Protein AF-A0A226MFC3-F1 (afdb_monomer_lite)

InterPro domains:
  IPR026569 Large ribosomal subunit protein bL28 [PTHR13528] (1-97)

Foldseek 3Di:
DPDLVVQVVQLVVQLCLQVVDCVPPVPDPPVSVVVSVVCVVSHDHNVVSNCTSDDPVRVVVVVCVVPDDDDDPVVVVVVVVVVVVVVVVVVVVVVVVVVVD

Secondary structure (DSSP, 8-state):
---HHHHHHHHHHHHHHHHT-TTSSTT-HHHHHHHHHHTGGG---HHHHTTTT--HHHHHHHHHHHH--PPPPHHHHHHHHHHHHHHHHHHHHHHHHHHT-

Organism: Callipepla squamata (NCBI:txid9009)

Radius of gyration: 26.19 Å; chains: 1; bounding box: 63×39×60 Å

Structure (mmCIF, N/CA/C/O backbone):
data_AF-A0A226MFC3-F1
#
_entry.id   AF-A0A226MFC3-F1
#
loop_
_atom_site.group_PDB
_atom_site.id
_atom_site.type_symbol
_atom_site.label_atom_id
_atom_site.label_alt_id
_atom_site.label_comp_id
_atom_site.label_asym_id
_atom_site.label_entity_id
_atom_site.label_seq_id
_atom_site.pdbx_PDB_ins_code
_atom_site.Cartn_x
_atom_site.Cartn_y
_atom_site.Cartn_z
_atom_site.occupancy
_atom_site.B_iso_or_equiv
_atom_site.auth_seq_id
_atom_site.auth_comp_id
_atom_site.auth_asym_id
_atom_site.auth_atom_id
_atom_site.pdbx_PDB_model_num
ATOM 1 N N . MET A 1 1 ? 23.444 1.421 -7.774 1.00 58.09 1 MET A N 1
ATOM 2 C CA . MET A 1 1 ? 22.963 2.691 -8.363 1.00 58.09 1 MET A CA 1
ATOM 3 C C . MET A 1 1 ? 23.157 3.770 -7.315 1.00 58.09 1 MET A C 1
ATOM 5 O O . MET A 1 1 ? 22.631 3.607 -6.227 1.00 58.09 1 MET A O 1
ATOM 9 N N . CYS A 1 2 ? 23.921 4.820 -7.608 1.00 76.19 2 CYS A N 1
ATOM 10 C CA . CYS A 1 2 ? 24.261 5.866 -6.633 1.00 76.19 2 CYS A CA 1
ATOM 11 C C . CYS A 1 2 ? 23.438 7.152 -6.852 1.00 76.19 2 CYS A C 1
ATOM 13 O O . CYS A 1 2 ? 23.960 8.249 -6.706 1.00 76.19 2 CYS A O 1
ATOM 15 N N . SER A 1 3 ? 22.173 7.031 -7.277 1.00 92.75 3 SER A N 1
ATOM 16 C CA . SER A 1 3 ? 21.290 8.174 -7.552 1.00 92.75 3 SER A CA 1
ATOM 17 C C . SER A 1 3 ? 19.863 7.885 -7.093 1.00 92.75 3 SER A C 1
ATOM 19 O O . SER A 1 3 ? 19.293 6.855 -7.464 1.00 92.75 3 SER A O 1
ATOM 21 N N . LYS A 1 4 ? 19.281 8.815 -6.324 1.00 92.62 4 LYS A N 1
ATOM 22 C CA . LYS A 1 4 ? 17.890 8.744 -5.848 1.00 92.62 4 LYS A CA 1
ATOM 23 C C . LYS A 1 4 ? 16.899 8.695 -7.010 1.00 92.62 4 LYS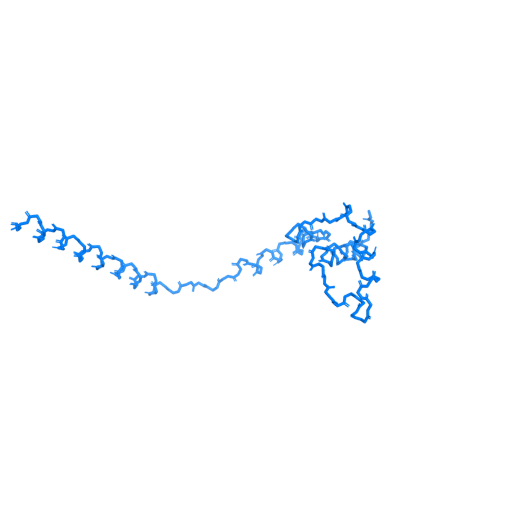 A C 1
ATOM 25 O O . LYS A 1 4 ? 16.040 7.824 -7.036 1.00 92.62 4 LYS A O 1
ATOM 30 N N . LEU A 1 5 ? 17.107 9.530 -8.032 1.00 95.06 5 LEU A N 1
ATOM 31 C CA . LEU A 1 5 ? 16.273 9.550 -9.236 1.00 95.06 5 LEU A CA 1
ATOM 32 C C . LEU A 1 5 ? 16.240 8.185 -9.939 1.00 95.06 5 LEU A C 1
ATOM 34 O O . LEU A 1 5 ? 15.182 7.729 -10.363 1.00 95.06 5 LEU A O 1
ATOM 38 N N . GLY A 1 6 ? 17.390 7.512 -10.042 1.00 95.94 6 GLY A N 1
ATOM 39 C CA . GLY A 1 6 ? 17.466 6.181 -10.650 1.00 95.94 6 GLY A CA 1
ATOM 40 C C . GLY A 1 6 ? 16.677 5.131 -9.864 1.00 95.94 6 GLY A C 1
ATOM 41 O O . GLY A 1 6 ? 16.009 4.283 -10.455 1.00 95.94 6 GLY A O 1
ATOM 42 N N . MET A 1 7 ? 16.702 5.220 -8.533 1.00 96.06 7 MET A N 1
ATOM 43 C CA . MET A 1 7 ? 15.914 4.347 -7.663 1.00 96.06 7 MET A CA 1
ATOM 44 C C . MET A 1 7 ? 14.413 4.637 -7.763 1.00 96.06 7 MET A C 1
ATOM 46 O O . MET A 1 7 ? 13.627 3.696 -7.858 1.00 96.06 7 MET A O 1
ATOM 50 N N . ASP A 1 8 ? 14.018 5.907 -7.845 1.00 94.94 8 ASP A N 1
ATOM 51 C CA . ASP A 1 8 ? 12.616 6.303 -8.020 1.00 94.94 8 ASP A CA 1
ATOM 52 C C . ASP A 1 8 ? 12.056 5.859 -9.380 1.00 94.94 8 ASP A C 1
ATOM 54 O O . ASP A 1 8 ? 10.923 5.370 -9.465 1.00 94.94 8 ASP A O 1
ATOM 58 N N . LEU A 1 9 ? 12.867 5.947 -10.441 1.00 96.12 9 LEU A N 1
ATOM 59 C CA . LEU A 1 9 ? 12.542 5.393 -11.757 1.00 96.12 9 LEU A CA 1
ATOM 60 C C . LEU A 1 9 ? 12.384 3.873 -11.689 1.00 96.12 9 LEU A C 1
ATOM 62 O O . LEU A 1 9 ? 11.367 3.350 -12.145 1.00 96.12 9 LEU A O 1
ATOM 66 N N . LYS A 1 10 ? 13.341 3.168 -11.067 1.00 95.38 10 LYS A N 1
ATOM 67 C CA . LYS A 1 10 ? 13.273 1.712 -10.878 1.00 95.38 10 LYS A CA 1
ATOM 68 C C . LYS A 1 10 ? 11.988 1.314 -10.152 1.00 95.38 10 LYS A C 1
ATOM 70 O O . LYS A 1 10 ? 11.262 0.457 -10.645 1.00 95.38 10 LYS A O 1
ATOM 75 N N . ARG A 1 11 ? 11.676 1.962 -9.027 1.00 95.56 11 ARG A N 1
ATOM 76 C CA . ARG A 1 11 ? 10.446 1.728 -8.258 1.00 95.56 11 ARG A CA 1
ATOM 77 C C . ARG A 1 11 ? 9.201 1.913 -9.121 1.00 95.56 11 ARG A C 1
ATOM 79 O O . ARG A 1 11 ? 8.339 1.042 -9.165 1.00 95.56 11 ARG A O 1
ATOM 86 N N . THR A 1 12 ? 9.127 3.025 -9.849 1.00 94.75 12 THR A N 1
ATOM 87 C CA . THR A 1 12 ? 7.985 3.341 -10.719 1.00 94.75 12 THR A CA 1
ATOM 88 C C . THR A 1 12 ? 7.804 2.293 -11.817 1.00 94.75 12 THR A C 1
ATOM 90 O O . THR A 1 12 ? 6.680 1.882 -12.098 1.00 94.75 12 THR A O 1
ATOM 93 N N . MET A 1 13 ? 8.900 1.825 -12.420 1.00 94.44 13 MET A N 1
ATOM 94 C CA . MET A 1 13 ? 8.858 0.760 -13.422 1.00 94.44 13 MET A CA 1
ATOM 95 C C . MET A 1 13 ? 8.360 -0.558 -12.820 1.00 94.44 13 MET A C 1
ATOM 97 O O . MET A 1 13 ? 7.453 -1.162 -13.384 1.00 94.44 13 MET A O 1
ATOM 101 N N . LEU A 1 14 ? 8.887 -0.968 -11.662 1.00 95.75 14 LEU A N 1
ATOM 102 C CA . LEU A 1 14 ? 8.475 -2.201 -10.978 1.00 95.75 14 LEU A CA 1
ATOM 103 C C . LEU A 1 14 ? 6.987 -2.180 -10.610 1.00 95.75 14 LEU A C 1
ATOM 105 O O . LEU A 1 14 ? 6.283 -3.148 -10.881 1.00 95.75 14 LEU A O 1
ATOM 109 N N . LEU A 1 15 ? 6.477 -1.054 -10.102 1.00 95.19 15 LEU A N 1
ATOM 110 C CA . LEU A 1 15 ? 5.049 -0.897 -9.804 1.00 95.19 15 LEU A CA 1
ATOM 111 C C . LEU A 1 15 ? 4.172 -1.019 -11.055 1.00 95.19 15 LEU A C 1
ATOM 113 O O . LEU A 1 15 ? 3.106 -1.631 -11.007 1.00 95.19 15 LEU A O 1
ATOM 117 N N . ARG A 1 16 ? 4.611 -0.476 -12.198 1.00 93.88 16 ARG A N 1
ATOM 118 C CA . ARG A 1 16 ? 3.871 -0.629 -13.461 1.00 93.88 16 ARG A CA 1
ATOM 119 C C . ARG A 1 16 ? 3.877 -2.060 -13.987 1.00 93.88 16 ARG A C 1
ATOM 121 O O . ARG A 1 16 ? 2.892 -2.462 -14.606 1.00 93.88 16 ARG A O 1
ATOM 128 N N . LEU A 1 17 ? 4.966 -2.797 -13.772 1.00 93.88 17 LEU A N 1
ATOM 129 C CA . LEU A 1 17 ? 5.061 -4.212 -14.127 1.00 93.88 17 LEU A CA 1
ATOM 130 C C . LEU A 1 17 ? 4.143 -5.059 -13.237 1.00 93.88 17 LEU A C 1
ATOM 132 O O . LEU A 1 17 ? 3.367 -5.847 -13.767 1.00 93.88 17 LEU A O 1
ATOM 136 N N . ALA A 1 18 ? 4.167 -4.836 -11.919 1.00 93.69 18 ALA A N 1
ATOM 137 C CA . ALA A 1 18 ? 3.332 -5.553 -10.955 1.00 93.69 18 ALA A CA 1
ATOM 138 C C . ALA A 1 18 ? 1.827 -5.344 -11.210 1.00 93.69 18 ALA A C 1
ATOM 140 O O . ALA A 1 18 ? 1.063 -6.305 -11.244 1.00 93.69 18 ALA A O 1
ATOM 141 N N . ARG A 1 19 ? 1.406 -4.096 -11.466 1.00 92.25 19 ARG A N 1
ATOM 142 C CA . ARG A 1 19 ? -0.010 -3.732 -11.675 1.00 92.25 19 ARG A CA 1
ATOM 143 C C . ARG A 1 19 ? -0.548 -4.035 -13.077 1.00 92.25 19 ARG A C 1
ATOM 145 O O . ARG A 1 19 ? -1.753 -3.939 -13.284 1.00 92.25 19 ARG A O 1
ATOM 152 N N . ARG A 1 20 ? 0.327 -4.323 -14.051 1.00 89.12 20 ARG A N 1
ATOM 153 C CA . ARG A 1 20 ? -0.002 -4.420 -15.491 1.00 89.12 20 ARG A CA 1
ATOM 154 C C . ARG A 1 20 ? -0.911 -3.274 -15.973 1.00 89.12 20 ARG A C 1
ATOM 156 O O . ARG A 1 20 ? -1.960 -3.497 -16.570 1.00 89.12 20 ARG A O 1
ATOM 163 N N . ASP A 1 21 ? -0.503 -2.039 -15.671 1.00 87.25 21 ASP A N 1
ATOM 164 C CA . ASP A 1 21 ? -1.300 -0.827 -15.905 1.00 87.25 21 ASP A CA 1
ATOM 165 C C . ASP A 1 21 ? -1.774 -0.683 -17.377 1.00 87.25 21 ASP A C 1
ATOM 167 O O . ASP A 1 21 ? -0.944 -0.510 -18.279 1.00 87.25 21 ASP A O 1
ATOM 171 N N . PRO A 1 22 ? -3.098 -0.669 -17.647 1.00 84.75 22 PRO A N 1
ATOM 172 C CA . PRO A 1 22 ? -3.639 -0.537 -19.002 1.00 84.75 22 PRO A CA 1
ATOM 173 C C . PRO A 1 22 ? -3.364 0.835 -19.635 1.00 84.75 22 PRO A C 1
ATOM 175 O O . PRO A 1 22 ? -3.504 0.985 -20.848 1.00 84.75 22 PRO A O 1
ATOM 178 N N . LYS A 1 23 ? -2.937 1.838 -18.851 1.00 86.62 23 LYS A N 1
ATOM 179 C CA . LYS A 1 23 ? -2.518 3.149 -19.373 1.00 86.62 23 LYS A CA 1
ATOM 180 C C . LYS A 1 23 ? -1.202 3.092 -20.145 1.00 86.62 23 LYS A C 1
ATOM 182 O O . LYS A 1 23 ? -0.850 4.061 -20.818 1.00 86.62 23 LYS A O 1
ATOM 187 N N . LEU A 1 24 ? -0.441 2.002 -20.046 1.00 86.62 24 LEU A N 1
ATOM 188 C CA . LEU A 1 24 ? 0.741 1.813 -20.875 1.00 86.62 24 LEU A CA 1
ATOM 189 C C . LEU A 1 24 ? 0.302 1.512 -22.317 1.00 86.62 24 LEU A C 1
ATOM 191 O O . LEU A 1 24 ? -0.248 0.451 -22.585 1.00 86.62 24 LEU A O 1
ATOM 195 N N . HIS A 1 25 ? 0.547 2.443 -23.242 1.00 87.94 25 HIS A N 1
ATOM 196 C CA . HIS A 1 25 ? 0.122 2.330 -24.647 1.00 87.94 25 HIS A CA 1
ATOM 197 C C . HIS A 1 25 ? -1.380 1.996 -24.791 1.00 87.94 25 HIS A C 1
ATOM 199 O O . HIS A 1 25 ? -1.725 0.885 -25.198 1.00 87.94 25 HIS A O 1
ATOM 205 N N . PRO A 1 26 ? -2.289 2.931 -24.447 1.00 89.25 26 PRO A N 1
ATOM 206 C CA . PRO A 1 26 ? -3.730 2.665 -24.443 1.00 89.25 26 PRO A CA 1
ATOM 207 C C . PRO A 1 26 ? -4.251 2.215 -25.817 1.00 89.25 26 PRO A C 1
ATOM 209 O O . PRO A 1 26 ? -5.071 1.303 -25.881 1.00 89.25 26 PRO A O 1
ATOM 212 N N . ASP A 1 27 ? -3.703 2.776 -26.895 1.00 92.69 27 ASP A N 1
ATOM 213 C CA . ASP A 1 27 ? -4.131 2.510 -28.273 1.00 92.69 27 ASP A CA 1
ATOM 214 C C . ASP A 1 27 ? -3.480 1.263 -28.901 1.00 92.69 27 ASP A C 1
ATOM 216 O O . ASP A 1 27 ? -3.882 0.839 -29.981 1.00 92.69 27 ASP A O 1
ATOM 220 N N . ASP A 1 28 ? -2.477 0.661 -28.246 1.00 93.12 28 ASP A N 1
ATOM 221 C CA . ASP A 1 28 ? -1.719 -0.474 -28.792 1.00 93.12 28 ASP A CA 1
ATOM 222 C C . ASP A 1 28 ? -1.487 -1.578 -27.738 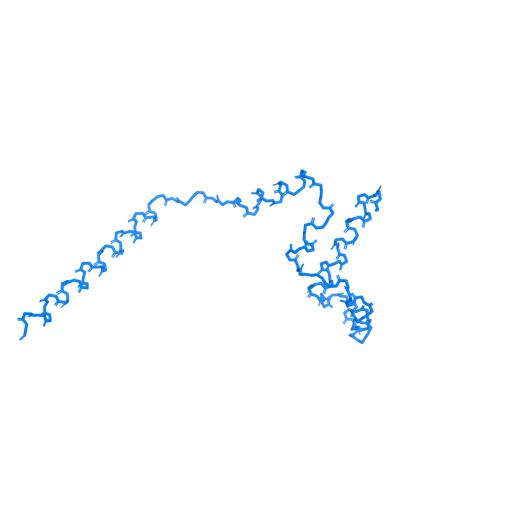1.00 93.12 28 ASP A C 1
ATOM 224 O O . ASP A 1 28 ? -0.439 -1.636 -27.076 1.00 93.12 28 ASP A O 1
ATOM 228 N N . PRO A 1 29 ? -2.467 -2.489 -27.579 1.00 91.75 29 PRO A N 1
ATOM 229 C CA . PRO A 1 29 ? -2.363 -3.622 -26.667 1.00 91.75 29 PRO A CA 1
ATOM 230 C C . PRO A 1 29 ? -1.236 -4.599 -27.017 1.00 91.75 29 PRO A C 1
ATOM 232 O O . PRO A 1 29 ? -0.616 -5.151 -26.111 1.00 91.75 29 PRO A O 1
ATOM 235 N N . ALA A 1 30 ? -0.945 -4.805 -28.305 1.00 93.12 30 ALA A N 1
ATOM 236 C CA . ALA A 1 30 ? 0.075 -5.759 -28.740 1.00 93.12 30 ALA A CA 1
ATOM 237 C C . ALA A 1 30 ? 1.472 -5.299 -28.303 1.00 93.12 30 ALA A C 1
ATOM 239 O O . ALA A 1 30 ? 2.259 -6.078 -27.759 1.00 93.12 30 ALA A O 1
ATOM 240 N N . ARG A 1 31 ? 1.756 -4.002 -28.459 1.00 91.38 31 ARG A N 1
ATOM 241 C CA . ARG A 1 31 ? 2.997 -3.400 -27.966 1.00 91.38 31 ARG A CA 1
ATOM 242 C C . ARG A 1 31 ? 3.086 -3.409 -26.444 1.00 91.38 31 ARG A C 1
ATOM 244 O O . ARG A 1 31 ? 4.176 -3.622 -25.913 1.00 91.38 31 ARG A O 1
ATOM 251 N N . ARG A 1 32 ? 1.973 -3.189 -25.737 1.00 92.38 32 ARG A N 1
ATOM 252 C CA . ARG A 1 32 ? 1.930 -3.272 -24.269 1.00 92.38 32 ARG A CA 1
ATOM 253 C C . ARG A 1 32 ? 2.330 -4.668 -23.782 1.00 92.38 32 ARG A C 1
ATOM 255 O O . ARG A 1 32 ? 3.219 -4.772 -22.938 1.00 92.38 32 ARG A O 1
ATOM 262 N N . GLU A 1 33 ? 1.734 -5.721 -24.338 1.00 92.38 33 GLU A N 1
ATOM 263 C CA . GLU A 1 33 ? 2.066 -7.106 -23.974 1.00 92.38 33 GLU A CA 1
ATOM 264 C C . GLU A 1 33 ? 3.529 -7.441 -24.288 1.00 92.38 33 GLU A C 1
ATOM 266 O O . GLU A 1 33 ? 4.238 -7.942 -23.419 1.00 92.38 33 GLU A O 1
ATOM 271 N N . ALA A 1 34 ? 4.033 -7.045 -25.462 1.00 94.38 34 ALA A N 1
ATOM 272 C CA . ALA A 1 34 ? 5.437 -7.253 -25.824 1.00 94.38 34 ALA A CA 1
ATOM 273 C C . ALA A 1 34 ? 6.422 -6.588 -24.838 1.00 94.38 34 ALA A C 1
ATOM 275 O O . ALA A 1 34 ? 7.490 -7.134 -24.555 1.00 94.38 34 ALA A O 1
ATOM 276 N N . ILE A 1 35 ? 6.078 -5.414 -24.290 1.00 93.19 35 ILE A N 1
ATOM 277 C CA . ILE A 1 35 ? 6.889 -4.750 -23.259 1.00 93.19 35 ILE A CA 1
ATOM 278 C C . ILE A 1 35 ? 6.840 -5.532 -21.944 1.00 93.19 35 ILE A C 1
ATOM 280 O O . ILE A 1 35 ? 7.887 -5.736 -21.331 1.00 93.19 35 ILE A O 1
ATOM 284 N N . TYR A 1 36 ? 5.662 -5.985 -21.508 1.00 93.81 36 TYR A N 1
ATOM 285 C CA . TYR A 1 36 ? 5.551 -6.773 -20.278 1.00 93.81 36 TYR A CA 1
ATOM 286 C C . TYR A 1 36 ? 6.300 -8.100 -20.368 1.00 93.81 36 TYR A C 1
ATOM 288 O O . TYR A 1 36 ? 6.988 -8.473 -19.420 1.00 93.81 36 TYR A O 1
ATOM 296 N N . ASP A 1 37 ? 6.243 -8.762 -21.520 1.00 94.81 37 ASP A N 1
ATOM 297 C CA . ASP A 1 37 ? 6.973 -10.002 -21.759 1.00 94.81 37 ASP A CA 1
ATOM 298 C C . ASP A 1 37 ? 8.484 -9.792 -21.720 1.00 94.81 37 ASP A C 1
ATOM 300 O O . ASP A 1 37 ? 9.198 -10.574 -21.093 1.00 94.81 37 ASP A O 1
ATOM 304 N N . LYS A 1 38 ? 8.975 -8.687 -22.294 1.00 96.00 38 LYS A N 1
ATOM 305 C CA . LYS A 1 38 ? 10.403 -8.347 -22.285 1.00 96.00 38 LYS A CA 1
ATOM 306 C C . LYS A 1 38 ? 10.980 -8.179 -20.874 1.00 96.00 38 LYS A C 1
ATOM 308 O O . LYS A 1 38 ? 12.150 -8.483 -20.664 1.00 96.00 38 LYS A O 1
ATOM 313 N N . TYR A 1 39 ? 10.195 -7.669 -19.924 1.00 95.50 39 TYR A N 1
ATOM 314 C CA . TYR A 1 39 ? 10.648 -7.380 -18.555 1.00 95.50 39 TYR A CA 1
ATOM 315 C C . TYR A 1 39 ? 10.073 -8.342 -17.504 1.00 95.50 39 TYR A C 1
ATOM 317 O O . TYR A 1 39 ? 10.145 -8.054 -16.308 1.00 95.50 39 TYR A O 1
ATOM 325 N N . ARG A 1 40 ? 9.529 -9.491 -17.927 1.00 93.62 40 ARG A N 1
ATOM 326 C CA . ARG A 1 40 ? 8.841 -10.461 -17.059 1.00 93.62 40 ARG A CA 1
ATOM 327 C C . ARG A 1 40 ? 9.706 -10.976 -15.903 1.00 93.62 40 ARG A C 1
ATOM 329 O O . ARG A 1 40 ? 9.193 -11.205 -14.815 1.00 93.62 40 ARG A O 1
ATOM 336 N N . GLU A 1 41 ? 11.011 -11.115 -16.116 1.00 95.50 41 GLU A N 1
ATOM 337 C CA . GLU A 1 41 ? 11.961 -11.605 -15.104 1.00 95.50 41 GLU A CA 1
ATOM 338 C C . GLU A 1 41 ? 12.106 -10.674 -13.891 1.00 95.50 41 GLU A C 1
ATOM 340 O O . GLU A 1 41 ? 12.523 -11.109 -12.823 1.00 95.50 41 GLU A O 1
ATOM 345 N N . PHE A 1 42 ? 11.755 -9.394 -14.039 1.00 95.06 42 PHE A N 1
ATOM 346 C CA . PHE A 1 42 ? 11.880 -8.388 -12.981 1.00 95.06 42 PHE A CA 1
ATOM 347 C C . PHE A 1 42 ? 10.563 -8.124 -12.248 1.00 95.06 42 PHE A C 1
ATOM 349 O O . PHE A 1 42 ? 10.481 -7.181 -11.459 1.00 95.06 42 PHE A O 1
ATOM 356 N N . VAL A 1 43 ? 9.522 -8.908 -12.531 1.00 94.19 43 VAL A N 1
ATOM 357 C CA . VAL A 1 43 ? 8.236 -8.775 -11.851 1.00 94.19 43 VAL A CA 1
ATOM 358 C C . VAL A 1 43 ? 8.403 -9.226 -10.405 1.00 94.19 43 VAL A C 1
ATOM 360 O O . VAL A 1 43 ? 8.747 -10.371 -10.128 1.00 94.19 43 VAL A O 1
ATOM 363 N N . ILE A 1 44 ? 8.133 -8.301 -9.493 1.00 94.25 44 ILE A N 1
ATOM 364 C CA . ILE A 1 44 ? 8.041 -8.544 -8.056 1.00 94.25 44 ILE A CA 1
ATOM 365 C C . ILE A 1 44 ? 6.637 -8.145 -7.586 1.00 94.25 44 ILE A C 1
ATOM 367 O O . ILE A 1 44 ? 5.981 -7.349 -8.271 1.00 94.25 44 ILE A O 1
ATOM 371 N N . PRO A 1 45 ? 6.159 -8.671 -6.446 1.00 96.31 45 PRO A N 1
ATOM 372 C CA . PRO A 1 45 ? 4.881 -8.265 -5.879 1.00 96.31 45 PRO A CA 1
ATOM 373 C C . PRO A 1 45 ? 4.801 -6.750 -5.679 1.00 96.31 45 PRO A C 1
ATOM 375 O O . PRO A 1 45 ? 5.796 -6.093 -5.369 1.00 96.31 45 PRO A O 1
ATOM 378 N N . GLU A 1 46 ? 3.599 -6.195 -5.836 1.00 94.44 46 GLU A N 1
ATOM 379 C CA . GLU A 1 46 ? 3.354 -4.763 -5.645 1.00 94.44 46 GLU A CA 1
ATOM 380 C C . GLU A 1 46 ? 3.778 -4.303 -4.248 1.00 94.44 46 GLU A C 1
ATOM 382 O O . GLU A 1 46 ? 4.451 -3.281 -4.125 1.00 94.44 46 GLU A O 1
ATOM 387 N N . GLU A 1 47 ? 3.459 -5.107 -3.230 1.00 93.94 47 GLU A N 1
ATOM 388 C CA . GLU A 1 47 ? 3.815 -4.844 -1.838 1.00 93.94 47 GLU A CA 1
ATOM 389 C C . GLU A 1 47 ? 5.322 -4.677 -1.662 1.00 93.94 47 GLU A C 1
ATOM 391 O O . GLU A 1 47 ? 5.741 -3.760 -0.972 1.00 93.94 47 GLU A O 1
ATOM 396 N N . GLU A 1 48 ? 6.146 -5.489 -2.328 1.00 94.19 48 GLU A N 1
ATOM 397 C CA . GLU A 1 48 ? 7.607 -5.384 -2.263 1.00 94.19 48 GLU A CA 1
ATOM 398 C C . GLU A 1 48 ? 8.132 -4.210 -3.100 1.00 94.19 48 GLU A C 1
ATOM 400 O O . GLU A 1 48 ? 8.975 -3.433 -2.638 1.00 94.19 48 GLU A O 1
ATOM 405 N N . ALA A 1 49 ? 7.612 -4.040 -4.323 1.00 95.56 49 ALA A N 1
ATOM 406 C CA . ALA A 1 49 ? 8.002 -2.961 -5.234 1.00 95.56 49 ALA A CA 1
ATOM 407 C C . ALA A 1 49 ? 7.826 -1.583 -4.605 1.00 95.56 49 ALA A C 1
ATOM 409 O O . ALA A 1 49 ? 8.640 -0.684 -4.804 1.00 95.56 49 ALA A O 1
ATOM 410 N N . GLU A 1 50 ? 6.772 -1.433 -3.821 1.00 95.00 50 GLU A N 1
ATOM 411 C CA . GLU A 1 50 ? 6.388 -0.215 -3.142 1.00 95.00 50 GLU A CA 1
ATOM 412 C C . GLU A 1 50 ? 7.411 0.313 -2.118 1.00 95.00 50 GLU A C 1
ATOM 414 O O . GLU A 1 50 ? 7.367 1.505 -1.787 1.00 95.00 50 GLU A O 1
ATOM 419 N N . TRP A 1 51 ? 8.327 -0.533 -1.636 1.00 96.19 51 TRP A N 1
ATOM 420 C CA . TRP A 1 51 ? 9.393 -0.160 -0.693 1.00 96.19 51 TRP A CA 1
ATOM 421 C C . TRP A 1 51 ? 10.770 -0.009 -1.348 1.00 96.19 51 TRP A C 1
ATOM 423 O O . TRP A 1 51 ? 11.711 0.477 -0.718 1.00 96.19 51 TRP A O 1
ATOM 433 N N . VAL A 1 52 ? 10.913 -0.376 -2.625 1.00 95.38 52 VAL A N 1
ATOM 434 C CA . VAL A 1 52 ? 12.199 -0.305 -3.328 1.00 95.38 52 VAL A CA 1
ATOM 435 C C . VAL A 1 52 ? 12.652 1.147 -3.474 1.00 95.38 52 VAL A C 1
ATOM 437 O O . VAL A 1 52 ? 11.969 1.964 -4.082 1.00 95.38 52 VAL A O 1
ATOM 440 N N . GLY A 1 53 ? 13.857 1.457 -2.991 1.00 92.75 53 GLY A N 1
ATOM 441 C CA . GLY A 1 53 ? 14.490 2.760 -3.219 1.00 92.75 53 GLY A CA 1
ATOM 442 C C . GLY A 1 53 ? 14.019 3.894 -2.311 1.00 92.75 53 GLY A C 1
ATOM 443 O O . GLY A 1 53 ? 14.468 5.023 -2.508 1.00 92.75 53 GLY A O 1
ATOM 444 N N . LEU A 1 54 ? 13.160 3.598 -1.332 1.00 94.88 54 LEU A N 1
ATOM 445 C CA . LEU A 1 54 ? 12.848 4.526 -0.251 1.00 94.88 54 LEU A CA 1
ATOM 446 C C . LEU A 1 54 ? 14.082 4.760 0.629 1.00 94.88 54 LEU A C 1
ATOM 448 O O . LEU A 1 54 ? 14.823 3.819 0.926 1.00 94.88 54 LEU A O 1
ATOM 452 N N . SER A 1 55 ? 14.291 6.004 1.060 1.00 94.56 55 SER A N 1
ATOM 453 C CA . SER A 1 55 ? 15.183 6.293 2.184 1.00 94.56 55 SER A CA 1
ATOM 454 C C . SER A 1 55 ? 14.561 5.805 3.496 1.00 94.56 55 SER A C 1
ATOM 456 O O . SER A 1 55 ? 13.370 5.488 3.558 1.00 94.56 55 SER A O 1
ATOM 458 N N . LEU A 1 56 ? 15.361 5.753 4.562 1.00 95.69 56 LEU A N 1
ATOM 459 C CA . LEU A 1 56 ? 14.867 5.375 5.886 1.00 95.69 56 LEU A CA 1
ATOM 460 C C . LEU A 1 56 ? 13.743 6.316 6.347 1.00 95.69 56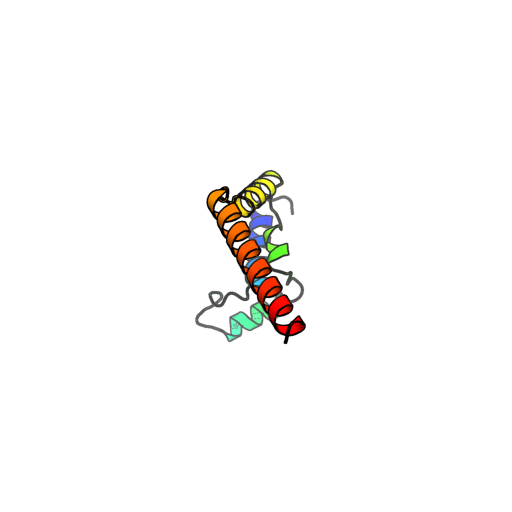 LEU A C 1
ATOM 462 O O . LEU A 1 56 ? 12.717 5.863 6.843 1.00 95.69 56 LEU A O 1
ATOM 466 N N . GLU A 1 57 ? 13.911 7.616 6.127 1.00 96.25 57 GLU A N 1
ATOM 467 C CA . GLU A 1 57 ? 12.937 8.647 6.482 1.00 96.25 57 GLU A CA 1
ATOM 468 C C . GLU A 1 57 ? 11.643 8.499 5.674 1.00 96.25 57 GLU A C 1
ATOM 470 O O . GLU A 1 57 ? 10.552 8.552 6.242 1.00 96.25 57 GLU A O 1
ATOM 475 N N . GLU A 1 58 ? 11.748 8.261 4.360 1.00 96.06 58 GLU A N 1
ATOM 476 C CA . GLU A 1 58 ? 10.576 8.043 3.505 1.00 96.06 58 GLU A CA 1
ATOM 477 C C . GLU A 1 58 ? 9.823 6.761 3.902 1.00 96.06 58 GLU A C 1
ATOM 479 O O . GLU A 1 58 ? 8.592 6.742 3.900 1.00 96.06 58 GLU A O 1
ATOM 484 N N . ALA A 1 59 ? 10.547 5.696 4.265 1.00 96.50 59 ALA A N 1
ATOM 485 C CA . ALA A 1 59 ? 9.960 4.437 4.716 1.00 96.50 59 ALA A CA 1
ATOM 486 C C . ALA A 1 59 ? 9.233 4.593 6.061 1.00 96.50 59 ALA A C 1
ATOM 488 O O . ALA A 1 59 ? 8.110 4.107 6.210 1.00 96.50 59 ALA A O 1
ATOM 489 N N . ILE A 1 60 ? 9.829 5.316 7.015 1.00 97.12 60 ILE A N 1
ATOM 490 C CA . ILE A 1 60 ? 9.197 5.621 8.306 1.00 97.12 60 ILE A CA 1
ATOM 491 C C . ILE A 1 60 ? 7.917 6.432 8.095 1.00 97.12 60 ILE A C 1
ATOM 493 O O . ILE A 1 60 ? 6.875 6.079 8.645 1.00 97.12 60 ILE A O 1
ATOM 497 N N . GLU A 1 61 ? 7.964 7.491 7.283 1.00 96.69 61 GLU A N 1
ATOM 498 C CA . GLU A 1 61 ? 6.784 8.325 7.041 1.00 96.69 61 GLU A CA 1
ATOM 499 C C . GLU A 1 61 ? 5.679 7.546 6.323 1.00 96.69 61 GLU A C 1
ATOM 501 O O . GLU A 1 61 ? 4.508 7.645 6.693 1.00 96.69 61 GLU A O 1
ATOM 506 N N . LYS A 1 62 ? 6.040 6.705 5.347 1.00 96.00 62 LYS A N 1
ATOM 507 C CA . LYS A 1 62 ? 5.086 5.812 4.687 1.00 96.00 62 LYS A CA 1
ATOM 508 C C . LYS A 1 62 ? 4.399 4.890 5.695 1.00 96.00 62 LYS A C 1
ATOM 510 O O . LYS A 1 62 ? 3.171 4.817 5.698 1.00 96.00 62 LYS A O 1
ATOM 515 N N . GLN A 1 63 ? 5.165 4.228 6.564 1.00 95.94 63 GLN A N 1
ATOM 516 C CA . GLN A 1 63 ? 4.603 3.342 7.583 1.00 95.94 63 GLN A CA 1
ATOM 517 C C . GLN A 1 63 ? 3.696 4.104 8.553 1.00 95.94 63 GLN A C 1
ATOM 519 O O . GLN A 1 63 ? 2.579 3.671 8.832 1.00 95.94 63 GLN A O 1
ATOM 524 N N . ARG A 1 64 ? 4.126 5.290 8.995 1.00 95.69 64 ARG A N 1
ATOM 525 C CA . ARG A 1 64 ? 3.340 6.163 9.871 1.00 95.69 64 ARG A CA 1
ATOM 526 C C . ARG A 1 64 ? 1.988 6.521 9.253 1.00 95.69 64 ARG A C 1
ATOM 528 O O . ARG A 1 64 ? 0.989 6.539 9.963 1.00 95.69 64 ARG A O 1
ATOM 535 N N . LEU A 1 65 ? 1.939 6.809 7.950 1.00 95.69 65 LEU A N 1
ATOM 536 C CA . LEU A 1 65 ? 0.695 7.116 7.236 1.00 95.69 65 LEU A CA 1
ATOM 537 C C . LEU A 1 65 ? -0.216 5.893 7.073 1.00 95.69 65 LEU A C 1
ATOM 539 O O . LEU A 1 65 ? -1.430 6.045 7.176 1.00 95.69 65 LEU A O 1
ATOM 543 N N . LEU A 1 66 ? 0.348 4.701 6.853 1.00 94.81 66 LEU A N 1
ATOM 544 C CA . LEU A 1 66 ? -0.415 3.447 6.763 1.00 94.81 66 LEU A CA 1
ATOM 545 C C . LEU A 1 66 ? -1.051 3.059 8.105 1.00 94.81 66 LEU A C 1
ATOM 547 O O . LEU A 1 66 ? -2.189 2.591 8.153 1.00 94.81 66 LEU A O 1
ATOM 551 N N . GLU A 1 67 ? -0.324 3.264 9.201 1.00 94.88 67 GLU A N 1
ATOM 552 C CA . GLU A 1 67 ? -0.788 2.949 10.554 1.00 94.88 67 GLU A CA 1
ATOM 553 C C . GLU A 1 67 ? -1.642 4.055 11.174 1.00 94.88 67 GLU A C 1
ATOM 555 O O . GLU A 1 67 ? -2.321 3.816 12.176 1.00 94.88 67 GLU A O 1
ATOM 560 N N . LYS A 1 68 ? -1.644 5.258 10.585 1.00 94.50 68 LYS A N 1
ATOM 561 C CA . LYS A 1 68 ? -2.451 6.380 11.056 1.00 94.50 68 LYS A CA 1
ATOM 562 C C . LYS A 1 68 ? -3.934 6.025 10.960 1.00 94.50 68 LYS A C 1
ATOM 564 O O . LYS A 1 68 ? -4.561 6.137 9.910 1.00 94.50 68 LYS A O 1
ATOM 569 N N . LYS A 1 69 ? -4.499 5.643 12.098 1.00 91.69 69 LYS A N 1
ATOM 570 C CA . LYS A 1 69 ? -5.923 5.391 12.295 1.00 91.69 69 LYS A CA 1
ATOM 571 C C . LYS A 1 69 ? -6.414 6.303 13.403 1.00 91.69 69 LYS A C 1
ATOM 573 O O . LYS A 1 69 ? -5.750 6.440 14.431 1.00 91.69 69 LYS A O 1
ATOM 578 N N . ASP A 1 70 ? -7.565 6.927 13.186 1.00 90.88 70 ASP A N 1
ATOM 579 C CA . ASP A 1 70 ? -8.202 7.704 14.240 1.00 90.88 70 ASP A CA 1
ATOM 580 C C . ASP A 1 70 ? -8.582 6.770 15.396 1.00 90.88 70 ASP A C 1
ATOM 582 O O . ASP A 1 70 ? -9.010 5.632 15.154 1.00 90.88 70 ASP A O 1
ATOM 586 N N . PRO A 1 71 ? -8.419 7.212 16.655 1.00 92.94 71 PRO A N 1
ATOM 587 C CA . PRO A 1 71 ? -8.766 6.384 17.795 1.00 92.94 71 PRO A CA 1
ATOM 588 C C . PRO A 1 71 ? -10.252 6.026 17.731 1.00 92.94 71 PRO A C 1
ATOM 590 O O . PRO A 1 71 ? -11.116 6.896 17.594 1.00 92.94 71 PRO A O 1
ATOM 593 N N . VAL A 1 72 ? -10.559 4.733 17.837 1.00 92.50 72 VAL A N 1
ATOM 594 C CA . VAL A 1 72 ? -11.945 4.265 17.865 1.00 92.50 72 VAL A CA 1
ATOM 595 C C . VAL A 1 72 ? -12.570 4.700 19.196 1.00 92.50 72 VAL A C 1
ATOM 597 O O . VAL A 1 72 ? -12.039 4.347 20.251 1.00 92.50 72 VAL A O 1
ATOM 600 N N . PRO A 1 73 ? -13.686 5.455 19.193 1.00 96.31 73 PRO A N 1
ATOM 601 C CA . PRO A 1 73 ? -14.332 5.869 20.432 1.00 96.31 73 PRO A CA 1
ATOM 602 C C . PRO A 1 73 ? -14.756 4.659 21.268 1.00 96.31 73 PRO A C 1
ATOM 604 O O . PRO A 1 73 ? -15.451 3.775 20.762 1.00 96.31 73 PRO A O 1
ATOM 607 N N . LEU A 1 74 ? -14.415 4.662 22.562 1.00 96.50 74 LEU A N 1
ATOM 608 C CA . LEU A 1 74 ? -14.712 3.555 23.484 1.00 96.50 74 LEU A CA 1
ATOM 609 C C . LEU A 1 74 ? -16.203 3.216 23.566 1.00 96.50 74 LEU A C 1
ATOM 611 O O . LEU A 1 74 ? -16.555 2.067 23.795 1.00 96.50 74 LEU A O 1
ATOM 615 N N . PHE A 1 75 ? -17.085 4.187 23.316 1.00 96.62 75 PHE A N 1
ATOM 616 C CA . PHE A 1 75 ? -18.521 3.935 23.223 1.00 96.62 75 PHE A CA 1
ATOM 617 C C . PHE A 1 75 ? -18.858 2.818 22.223 1.00 96.62 75 PHE A C 1
ATOM 619 O O . PHE A 1 75 ? -19.686 1.968 22.532 1.00 96.62 75 PHE A O 1
ATOM 626 N N . LYS A 1 76 ? -18.214 2.794 21.046 1.00 95.56 76 LYS A N 1
ATOM 627 C CA . LYS A 1 76 ? -18.459 1.750 20.038 1.00 95.56 76 LYS A CA 1
ATOM 628 C C . LYS A 1 76 ? -18.021 0.382 20.550 1.00 95.56 76 LYS A C 1
ATOM 630 O O . LYS A 1 76 ? -18.777 -0.572 20.425 1.00 95.56 76 LYS A O 1
ATOM 635 N N . VAL A 1 77 ? -16.851 0.331 21.186 1.00 96.75 77 VAL A N 1
ATOM 636 C CA . VAL A 1 77 ? -16.297 -0.887 21.791 1.00 96.75 77 VAL A CA 1
ATOM 637 C C . VAL A 1 77 ? -17.260 -1.440 22.845 1.00 96.75 77 VAL A C 1
ATOM 639 O O . VAL A 1 77 ? -17.705 -2.577 22.735 1.00 96.75 77 VAL A O 1
ATOM 642 N N . TYR A 1 78 ? -17.684 -0.612 23.803 1.00 97.44 78 TYR A N 1
ATOM 643 C CA . TYR A 1 78 ? -18.602 -1.043 24.861 1.00 97.44 78 TYR A CA 1
ATOM 644 C C . TYR A 1 78 ? -20.002 -1.394 24.346 1.00 97.44 78 TYR A C 1
ATOM 646 O O . TYR A 1 78 ? -20.644 -2.302 24.872 1.00 97.44 78 TYR A O 1
ATOM 654 N N . ALA A 1 79 ? -20.489 -0.709 23.309 1.00 97.38 79 ALA A N 1
ATOM 655 C CA . ALA A 1 79 ? -21.757 -1.058 22.677 1.00 97.38 79 ALA A CA 1
ATOM 656 C C . ALA A 1 79 ? -21.688 -2.438 21.999 1.00 97.38 79 ALA A C 1
ATOM 658 O O . ALA A 1 79 ? -22.604 -3.244 22.164 1.00 97.38 79 ALA A O 1
ATOM 659 N N . GLU A 1 80 ? -20.606 -2.734 21.273 1.00 97.12 80 GLU A N 1
ATOM 660 C CA . GLU A 1 80 ? -20.377 -4.044 20.650 1.00 97.12 80 GLU A CA 1
ATOM 661 C C . GLU A 1 80 ? -20.234 -5.157 21.697 1.00 97.12 80 GLU A C 1
ATOM 663 O O . GLU A 1 80 ? -20.855 -6.215 21.563 1.00 97.12 80 GLU A O 1
ATOM 668 N N . GLU A 1 81 ? -19.485 -4.907 22.772 1.00 97.56 81 GLU A N 1
ATOM 669 C CA . GLU A 1 81 ? 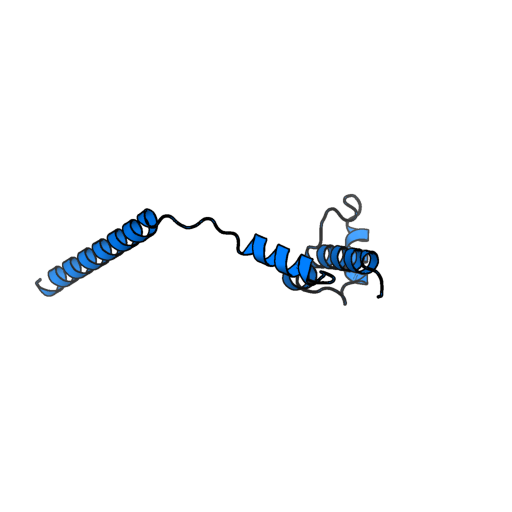-19.357 -5.828 23.905 1.00 97.56 81 GLU A CA 1
ATOM 670 C C . GLU A 1 81 ? -20.714 -6.134 24.548 1.00 97.56 81 GLU A C 1
ATOM 672 O O . GLU A 1 81 ? -21.051 -7.305 24.740 1.00 97.56 81 GLU A O 1
ATOM 677 N N . LEU A 1 82 ? -21.528 -5.109 24.816 1.00 97.19 82 LEU A N 1
ATOM 678 C CA . LEU A 1 82 ? -22.858 -5.281 25.400 1.00 97.19 82 LEU A CA 1
ATOM 679 C C . LEU A 1 82 ? -23.777 -6.098 24.485 1.00 97.19 82 LEU A C 1
ATOM 681 O O . LEU A 1 82 ? -24.460 -7.016 24.942 1.00 97.19 82 LEU A O 1
ATOM 685 N N . VAL A 1 83 ? -23.783 -5.807 23.182 1.00 97.56 83 VAL A N 1
ATOM 686 C CA . VAL A 1 83 ? -24.567 -6.576 22.203 1.00 97.56 83 VAL A CA 1
ATOM 687 C C . VAL A 1 83 ? -24.135 -8.044 22.193 1.00 97.56 83 VAL A C 1
ATOM 689 O O . VAL A 1 83 ? -24.989 -8.933 22.145 1.00 97.56 83 VAL A O 1
ATOM 692 N N . ASN A 1 84 ? -22.833 -8.320 22.266 1.00 97.25 84 ASN A N 1
ATOM 693 C CA . ASN A 1 84 ? -22.315 -9.686 22.312 1.00 97.25 84 ASN A CA 1
ATOM 694 C C . ASN A 1 84 ? -22.717 -10.415 23.603 1.00 97.25 84 ASN A C 1
ATOM 696 O O . ASN A 1 84 ? -23.160 -11.562 23.529 1.00 97.25 84 ASN A O 1
ATOM 700 N N . GLN A 1 85 ? -22.654 -9.747 24.758 1.00 97.19 85 GLN A N 1
ATOM 701 C CA . GLN A 1 85 ? -23.110 -10.306 26.036 1.00 97.19 85 GLN A CA 1
ATOM 702 C C . GLN A 1 85 ? -24.603 -10.652 26.007 1.00 97.19 85 GLN A C 1
ATOM 704 O O . GLN A 1 85 ? -24.997 -11.745 26.411 1.00 97.19 85 GLN A O 1
ATOM 709 N N . LEU A 1 86 ? -25.446 -9.762 25.475 1.00 96.75 86 LEU A N 1
ATOM 710 C CA . LEU A 1 86 ? -26.887 -10.007 25.374 1.00 96.75 86 LEU A CA 1
ATOM 711 C C . LEU A 1 86 ? -27.212 -11.182 24.442 1.00 96.75 86 LEU A C 1
ATOM 713 O O . LEU A 1 86 ? -28.086 -11.990 24.758 1.00 96.75 86 LEU A O 1
ATOM 717 N N . LYS A 1 87 ? -26.491 -11.322 23.320 1.00 96.62 87 LYS A N 1
ATOM 718 C CA . LYS A 1 87 ? -26.629 -12.480 22.419 1.00 96.62 87 LYS A CA 1
ATOM 719 C C . LYS A 1 87 ? -26.258 -13.789 23.115 1.00 96.62 87 LYS A C 1
ATOM 721 O O . LYS A 1 87 ? -26.978 -14.772 22.972 1.00 96.62 87 LYS A O 1
ATOM 726 N N . GLN A 1 88 ? -25.164 -13.801 23.876 1.00 95.94 88 GLN A N 1
ATOM 727 C CA . GLN A 1 88 ? -24.743 -14.976 24.645 1.00 95.94 88 GLN A CA 1
ATOM 728 C C . GLN A 1 88 ? -25.790 -15.361 25.694 1.00 95.94 88 GLN A C 1
ATOM 730 O O . GLN A 1 88 ? -26.209 -16.514 25.735 1.00 95.94 88 GLN A O 1
ATOM 735 N N . GLN A 1 89 ? -26.295 -14.390 26.457 1.00 95.12 89 GLN A N 1
ATOM 736 C CA . GLN A 1 89 ? -27.350 -14.632 27.444 1.00 95.12 89 GLN A CA 1
ATOM 737 C C . GLN A 1 89 ? -28.648 -15.149 26.809 1.00 95.12 89 GLN A C 1
ATOM 739 O O . GLN A 1 89 ? -29.329 -15.989 27.392 1.00 95.12 89 GLN A O 1
ATOM 744 N N . ALA A 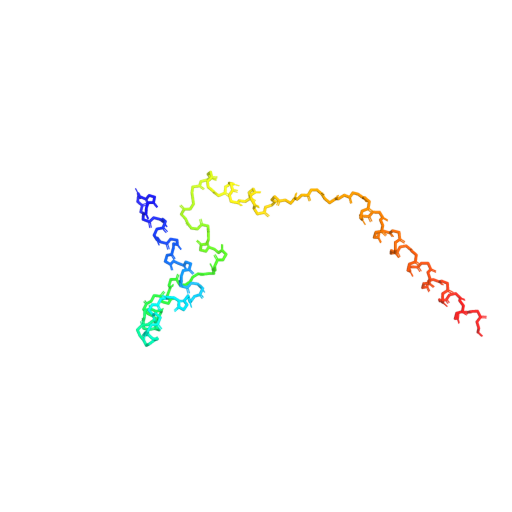1 90 ? -29.019 -14.658 25.622 1.00 94.50 90 ALA A N 1
ATOM 745 C CA . ALA A 1 90 ? -30.188 -15.158 24.901 1.00 94.50 90 ALA A CA 1
ATOM 746 C C . ALA A 1 90 ? -30.016 -16.633 24.495 1.00 94.50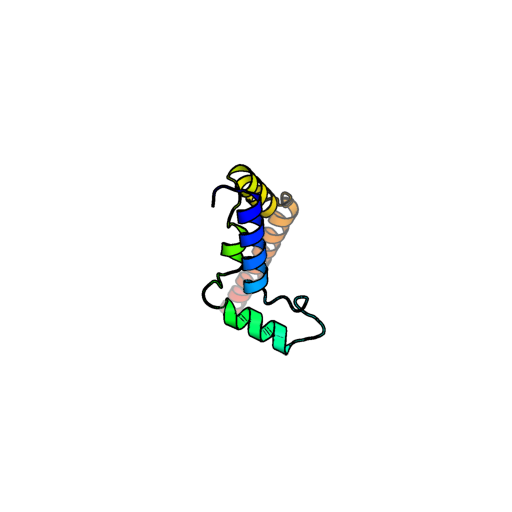 90 ALA A C 1
ATOM 748 O O . ALA A 1 90 ? -30.908 -17.439 24.754 1.00 94.50 90 ALA A O 1
ATOM 749 N N . LEU A 1 91 ? -28.848 -16.995 23.953 1.00 94.00 91 LEU A N 1
ATOM 750 C CA . LEU A 1 91 ? -28.505 -18.375 23.585 1.00 94.00 91 LEU A CA 1
ATOM 751 C C . LEU A 1 91 ? -28.480 -19.315 24.798 1.00 94.00 91 LEU A C 1
ATOM 753 O O . LEU A 1 91 ? -28.926 -20.456 24.711 1.00 94.00 91 LEU A O 1
ATOM 757 N N . GLU A 1 92 ? -27.953 -18.858 25.934 1.00 93.50 92 GLU A N 1
ATOM 758 C CA . GLU A 1 92 ? -27.958 -19.629 27.181 1.00 93.50 92 GLU A CA 1
ATOM 759 C C . GLU A 1 92 ? -29.381 -19.890 27.674 1.00 93.50 92 GLU A C 1
ATOM 761 O O . GLU A 1 92 ? -29.707 -21.026 28.019 1.00 93.50 92 GLU A O 1
ATOM 766 N N . LYS A 1 93 ? -30.247 -18.871 27.629 1.00 91.31 93 LYS A N 1
ATOM 767 C CA . LYS A 1 93 ? -31.662 -19.002 27.998 1.00 91.31 93 LYS A CA 1
ATOM 768 C C . LYS A 1 93 ? -32.429 -19.931 27.059 1.00 91.31 93 LYS A C 1
ATOM 770 O O . LYS A 1 93 ? -33.290 -20.669 27.526 1.00 91.31 93 LYS A O 1
ATOM 775 N N . GLU A 1 94 ? -32.153 -19.908 25.756 1.00 86.88 94 GLU A N 1
ATOM 776 C CA . GLU A 1 94 ? -32.756 -20.851 24.802 1.00 86.88 94 GLU A CA 1
ATOM 777 C C . GLU A 1 94 ? -32.324 -22.291 25.089 1.00 86.88 94 GLU A C 1
ATOM 779 O O . GLU A 1 94 ? -33.178 -23.161 25.245 1.00 86.88 94 GLU A O 1
ATOM 784 N N . LYS A 1 95 ? -31.023 -22.526 25.297 1.00 86.06 95 LYS A N 1
ATOM 785 C CA . LYS A 1 95 ? -30.501 -23.847 25.689 1.00 86.06 95 LYS A CA 1
ATOM 786 C C . LYS A 1 95 ? -31.074 -24.338 27.015 1.00 86.06 95 LYS A C 1
ATOM 788 O O . LYS A 1 95 ? -31.275 -25.533 27.207 1.00 86.06 95 LYS A O 1
ATOM 793 N N . GLU A 1 96 ? -31.302 -23.438 27.965 1.00 83.69 96 GLU A N 1
ATOM 794 C CA . GLU A 1 96 ? -31.904 -23.788 29.248 1.00 83.69 96 GLU A CA 1
ATOM 795 C C . GLU A 1 96 ? -33.386 -24.148 29.116 1.00 83.69 96 GLU A C 1
ATOM 797 O O . GLU A 1 96 ? -33.837 -25.080 29.775 1.00 83.69 96 GLU A O 1
ATOM 802 N N . LYS A 1 97 ? -34.124 -23.491 28.213 1.00 77.62 97 LYS A N 1
ATOM 803 C CA . LYS A 1 97 ? -35.497 -23.889 27.874 1.00 77.62 97 LYS A CA 1
ATOM 804 C C . LYS A 1 97 ? -35.544 -25.256 27.196 1.00 77.62 97 LYS A C 1
ATOM 806 O O . LYS A 1 97 ? -36.367 -26.068 27.590 1.00 77.62 97 LYS A O 1
ATOM 811 N N . GLU A 1 98 ? -34.658 -25.532 26.241 1.00 73.69 98 GLU A N 1
ATOM 812 C CA . GLU A 1 98 ? -34.603 -26.828 25.541 1.00 73.69 98 GLU A CA 1
ATOM 813 C C . GLU A 1 98 ? -34.234 -28.004 26.457 1.00 73.69 98 GLU A C 1
ATOM 815 O O . GLU A 1 98 ? -34.662 -29.122 26.207 1.00 73.69 98 GLU A O 1
ATOM 820 N N . ARG A 1 99 ? -33.462 -27.776 27.529 1.00 75.56 99 ARG A N 1
ATOM 821 C CA . ARG A 1 99 ? -33.126 -28.821 28.519 1.00 75.56 99 ARG A CA 1
ATOM 822 C C . ARG A 1 99 ? -34.240 -29.125 29.522 1.00 75.56 99 ARG A C 1
ATOM 824 O O . ARG A 1 99 ? -34.172 -30.156 30.183 1.00 75.56 99 ARG A O 1
ATOM 831 N N . ASN A 1 100 ? -35.195 -28.214 29.684 1.00 67.88 100 ASN A N 1
ATOM 832 C CA . ASN A 1 100 ? -36.264 -28.303 30.681 1.00 67.88 100 ASN A CA 1
ATOM 833 C C . ASN A 1 100 ? -37.625 -28.702 30.065 1.00 67.88 100 ASN A C 1
ATOM 835 O O . ASN A 1 100 ? -38.640 -28.646 30.762 1.00 67.88 100 ASN A O 1
ATOM 839 N N . VAL A 1 101 ? -37.641 -29.073 28.779 1.00 56.09 101 VAL A N 1
ATOM 840 C CA . VAL A 1 101 ? -38.773 -29.653 28.027 1.00 56.09 101 VAL A CA 1
ATOM 841 C C . VAL A 1 101 ? -38.478 -31.125 27.767 1.00 56.09 101 VAL A C 1
ATOM 843 O O . VAL A 1 101 ? -39.422 -31.932 27.901 1.00 56.09 101 VAL A O 1
#

Sequence (101 aa):
MCSKLGMDLKRTMLLRLARRDPKLHPDDPARREAIYDKYREFVIPEEEAEWVGLSLEEAIEKQRLLEKKDPVPLFKVYAEELVNQLKQQALEKEKEKERNV

pLDDT: mean 92.32, std 7.24, range [56.09, 97.56]